Protein AF-A0A9P3IR68-F1 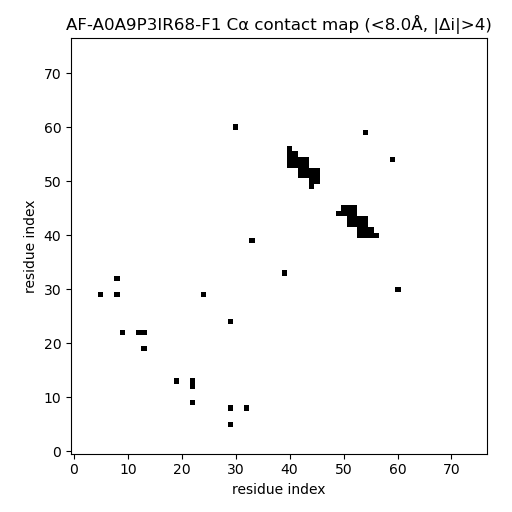(afdb_monomer)

Foldseek 3Di:
DPPVLVVVVVVVVCVVPVPDPDDDDDPVVSLVVLVVCPPPFDFDQPPVVRDTDGDDNVVVNVVSVVVVVVVVVVVPD

Solvent-accessible surface area (backbone atoms only — not comparable to full-atom values): 4902 Å² total; per-residue (Å²): 142,83,64,63,65,62,53,51,50,54,51,52,50,38,71,77,35,78,85,56,90,76,84,84,79,55,73,65,57,55,51,50,52,57,65,69,41,86,81,71,68,49,67,46,75,39,80,91,75,75,39,73,42,80,47,54,72,68,57,52,54,51,52,52,48,53,50,50,51,56,55,60,64,61,76,78,118

Mean predicted aligned error: 11.04 Å

Secondary structure (DSSP, 8-state):
--SHHHHHHHHHHHHH-TT-SS----HHHHHHHHHT-TT---EEEETTTTEEEEPPHHHHHHHHHHHHHHHHHTT--

Nearest PDB structures (foldseek):
  7cnc-assembly1_A  TM=8.888E-01  e=1.073E-04  Homo sapiens
  1wwq-assembly1_A  TM=6.961E-01  e=1.333E-04  Mus musculus
  7o6n-assembly1_A  TM=8.310E-01  e=4.990E-03  Caenorhabditis elegans
  7ejs-assembly1_A  TM=7.778E-01  e=3.529E-02  Caenorhabditis elegans
  6wq2-assembly1_B  TM=4.472E-01  e=1.527E+00  Sulfolobus islandicus filamentous virus

Sequence (77 aa):
MNAELCALFERRLKEMNPGVKNITYDISELYQFMESLPDLTALVLDESICAYVPFDRKRLKELAYQRLSKLAVYNDG

pLDDT: mean 70.82, std 10.69, range [39.91, 86.25]

Structure (mmCIF, N/CA/C/O backbone):
data_AF-A0A9P3IR68-F1
#
_entry.id   AF-A0A9P3IR68-F1
#
loop_
_atom_site.group_PDB
_atom_site.id
_atom_site.type_symbol
_atom_site.label_atom_id
_atom_site.label_alt_id
_atom_site.label_comp_id
_atom_site.label_asym_id
_atom_site.label_entity_id
_atom_site.label_seq_id
_atom_site.pdbx_PDB_ins_code
_atom_site.Cartn_x
_atom_site.Cartn_y
_atom_site.Cartn_z
_atom_site.occupancy
_atom_site.B_iso_or_equiv
_atom_site.auth_seq_id
_atom_site.auth_comp_id
_atom_site.auth_asym_id
_atom_site.auth_atom_id
_atom_site.pdbx_PDB_model_num
ATOM 1 N N . MET A 1 1 ? -1.936 6.858 -13.234 1.00 46.19 1 MET A N 1
ATOM 2 C CA . MET A 1 1 ? -1.659 5.560 -12.580 1.00 46.19 1 MET A CA 1
ATOM 3 C C . MET A 1 1 ? -0.913 5.856 -11.289 1.00 46.19 1 MET A C 1
ATOM 5 O O . MET A 1 1 ? 0.155 6.421 -11.432 1.00 46.19 1 MET A O 1
ATOM 9 N N . ASN A 1 2 ? -1.499 5.669 -10.094 1.00 44.06 2 ASN A N 1
ATOM 10 C CA . ASN A 1 2 ? -0.839 5.612 -8.754 1.00 44.06 2 ASN A CA 1
ATOM 11 C C . ASN A 1 2 ? -1.766 5.994 -7.569 1.00 44.06 2 ASN A C 1
ATOM 13 O O . ASN A 1 2 ? -1.294 6.045 -6.442 1.00 44.06 2 ASN A O 1
ATOM 17 N N . ALA A 1 3 ? -3.066 6.246 -7.779 1.00 53.84 3 ALA A N 1
ATOM 18 C CA . ALA A 1 3 ? -4.026 6.470 -6.680 1.00 53.84 3 ALA A CA 1
ATOM 19 C C . ALA A 1 3 ? -4.825 5.209 -6.278 1.00 53.84 3 ALA A C 1
ATOM 21 O O . ALA A 1 3 ? -5.419 5.164 -5.207 1.00 53.84 3 ALA A O 1
ATOM 22 N N . GLU A 1 4 ? -4.818 4.171 -7.117 1.00 65.69 4 GLU A N 1
ATOM 23 C CA . GLU A 1 4 ? -5.672 2.985 -6.948 1.00 65.69 4 GLU A CA 1
ATOM 24 C C . GLU A 1 4 ? -5.263 2.126 -5.741 1.00 65.69 4 GLU A C 1
ATOM 26 O O . GLU A 1 4 ? -6.117 1.562 -5.072 1.00 65.69 4 GLU A O 1
ATOM 31 N N . LEU A 1 5 ? -3.968 2.054 -5.420 1.00 71.19 5 LEU A N 1
ATOM 32 C CA . LEU A 1 5 ? -3.443 1.198 -4.348 1.00 71.19 5 LEU A CA 1
ATOM 33 C C . LEU A 1 5 ? -3.851 1.677 -2.952 1.00 71.19 5 LEU A C 1
ATOM 35 O O . LEU A 1 5 ? -4.331 0.880 -2.148 1.00 71.19 5 LEU A O 1
ATOM 39 N N . CYS A 1 6 ? -3.699 2.978 -2.683 1.00 72.12 6 CYS A N 1
ATOM 40 C CA . CYS A 1 6 ? -4.130 3.565 -1.414 1.00 72.12 6 CYS A CA 1
ATOM 41 C C . CYS A 1 6 ? -5.654 3.487 -1.278 1.00 72.12 6 CYS A C 1
ATOM 43 O O . CYS A 1 6 ? -6.153 3.069 -0.240 1.00 72.12 6 CYS A O 1
ATOM 45 N N . ALA A 1 7 ? -6.395 3.781 -2.353 1.00 74.56 7 ALA A N 1
ATOM 46 C CA . ALA A 1 7 ? -7.852 3.674 -2.354 1.00 74.56 7 ALA A CA 1
ATOM 47 C C . ALA A 1 7 ? -8.345 2.229 -2.130 1.00 74.56 7 ALA A C 1
ATOM 49 O O . ALA A 1 7 ? -9.339 2.014 -1.432 1.00 74.56 7 ALA A O 1
ATOM 50 N N . LEU A 1 8 ? -7.653 1.230 -2.692 1.00 80.31 8 LEU A N 1
ATOM 51 C CA . LEU A 1 8 ? -7.947 -0.189 -2.476 1.00 80.31 8 LEU A CA 1
ATOM 52 C C .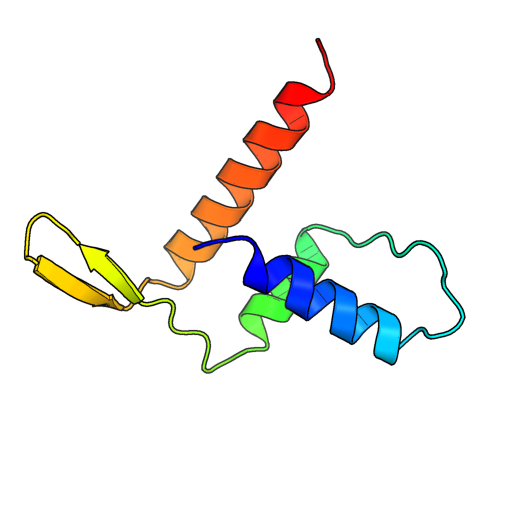 LEU A 1 8 ? -7.718 -0.580 -1.010 1.00 80.31 8 LEU A C 1
ATOM 54 O O . LEU A 1 8 ? -8.566 -1.241 -0.411 1.00 80.31 8 LEU A O 1
ATOM 58 N N . PHE A 1 9 ? -6.599 -0.140 -0.429 1.00 80.44 9 PHE A N 1
ATOM 59 C CA . PHE A 1 9 ? -6.270 -0.403 0.969 1.00 80.44 9 PHE A CA 1
ATOM 60 C C . PHE A 1 9 ? -7.270 0.258 1.926 1.00 80.44 9 PHE A C 1
ATOM 62 O O . PHE A 1 9 ? -7.804 -0.405 2.812 1.00 80.44 9 PHE A O 1
ATOM 69 N N . GLU A 1 10 ? -7.610 1.527 1.697 1.00 78.75 10 GLU A N 1
ATOM 70 C CA . GLU A 1 10 ? -8.586 2.275 2.497 1.00 78.75 10 GLU A CA 1
ATOM 71 C C . GLU A 1 10 ? -9.990 1.668 2.444 1.00 78.75 10 GLU A C 1
ATOM 73 O O . GLU A 1 10 ? -10.686 1.622 3.462 1.00 78.75 10 GLU A O 1
ATOM 78 N N . ARG A 1 11 ? -10.414 1.166 1.277 1.00 82.19 11 ARG A N 1
ATOM 79 C CA . ARG A 1 11 ? -11.678 0.427 1.151 1.00 82.19 11 ARG A CA 1
ATOM 80 C C . ARG A 1 11 ? -11.663 -0.838 1.993 1.00 82.19 11 ARG A C 1
ATOM 82 O O . ARG A 1 11 ? -12.586 -1.040 2.774 1.00 82.19 11 ARG A O 1
ATOM 89 N N . ARG A 1 12 ? -10.599 -1.637 1.890 1.00 81.88 12 ARG A N 1
ATOM 90 C CA . ARG A 1 12 ? -10.475 -2.872 2.671 1.00 81.88 12 ARG A CA 1
ATOM 91 C C . ARG A 1 12 ? -10.457 -2.603 4.174 1.00 81.88 12 ARG A C 1
ATOM 93 O O . ARG A 1 12 ? -11.100 -3.312 4.941 1.00 81.88 12 ARG A O 1
ATOM 100 N N . LEU A 1 13 ? -9.761 -1.548 4.589 1.00 82.44 13 LEU A N 1
ATOM 101 C CA . LEU A 1 13 ? -9.729 -1.101 5.977 1.00 82.44 13 LEU A CA 1
ATOM 102 C C . LEU A 1 13 ? -11.115 -0.679 6.481 1.00 82.44 13 LEU A C 1
ATOM 104 O O . LEU A 1 13 ? -11.473 -1.025 7.607 1.00 82.44 13 LEU A O 1
ATOM 108 N N . LYS A 1 14 ? -11.910 0.017 5.656 1.00 82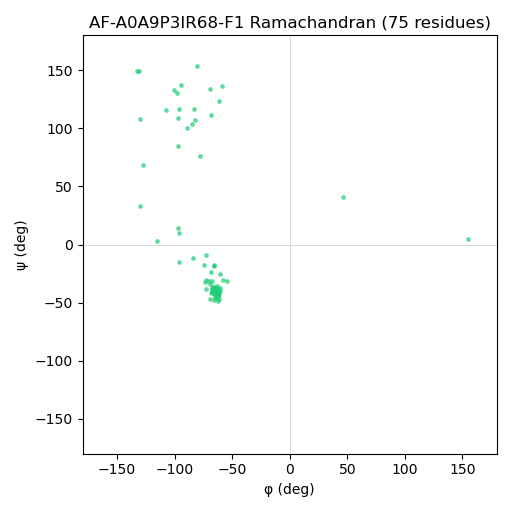.25 14 LYS A N 1
ATOM 109 C CA . LYS A 1 14 ? -13.305 0.370 5.972 1.00 82.25 14 LYS A CA 1
ATOM 110 C C . LYS A 1 14 ? -14.226 -0.843 6.048 1.00 82.25 14 LYS A C 1
ATOM 112 O O . LYS A 1 14 ? -15.102 -0.862 6.904 1.00 82.25 14 LYS A O 1
ATOM 117 N N . GLU A 1 15 ? -14.034 -1.844 5.195 1.00 83.00 15 GLU A N 1
ATOM 118 C CA . GLU A 1 15 ? -14.798 -3.097 5.266 1.00 83.00 15 GLU A CA 1
ATOM 119 C C . GLU A 1 15 ? -14.492 -3.878 6.548 1.00 83.00 15 GLU A C 1
ATOM 121 O O . GLU A 1 15 ? -15.403 -4.416 7.172 1.00 83.00 15 GLU A O 1
ATOM 126 N N . MET A 1 16 ? -13.227 -3.900 6.977 1.00 80.94 16 MET A N 1
ATOM 127 C CA . MET A 1 16 ? -12.831 -4.528 8.241 1.00 80.94 16 MET A CA 1
ATOM 128 C C . MET A 1 16 ? -13.273 -3.721 9.469 1.00 80.94 16 MET A C 1
ATOM 130 O O . MET A 1 16 ? -13.545 -4.305 10.515 1.00 80.94 16 MET A O 1
ATOM 134 N N . ASN A 1 17 ? -13.364 -2.393 9.349 1.00 80.62 17 ASN A N 1
ATOM 135 C CA . ASN A 1 17 ? -13.711 -1.485 10.443 1.00 80.62 17 ASN A CA 1
ATOM 136 C C . ASN A 1 17 ? -14.879 -0.557 10.063 1.00 80.62 17 ASN A C 1
ATOM 138 O O . ASN A 1 17 ? -14.699 0.661 9.967 1.00 80.62 17 ASN A O 1
ATOM 142 N N . PRO A 1 18 ? -16.104 -1.090 9.900 1.00 78.94 18 PRO A N 1
ATOM 143 C CA . PRO A 1 18 ? -17.256 -0.305 9.450 1.00 78.94 18 PRO A CA 1
ATOM 144 C C . PRO A 1 18 ? -17.687 0.785 10.447 1.00 78.94 18 PRO A C 1
ATOM 146 O O . PRO A 1 18 ? -18.400 1.716 10.077 1.00 78.94 18 PRO A O 1
ATOM 149 N N . GLY A 1 19 ? -17.252 0.699 11.710 1.00 78.69 19 GLY A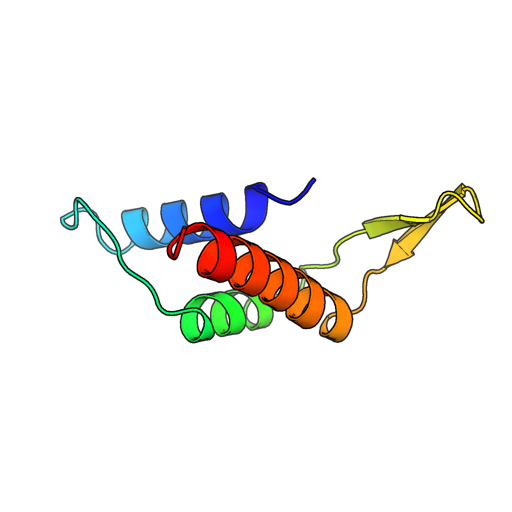 N 1
ATOM 150 C CA . GLY A 1 19 ? -17.524 1.703 12.745 1.00 78.69 19 GLY A CA 1
ATOM 151 C C . GLY A 1 19 ? -16.568 2.903 12.750 1.00 78.69 19 GLY A C 1
ATOM 152 O O . GLY A 1 19 ? -16.839 3.890 13.434 1.00 78.69 19 GLY A O 1
ATOM 153 N N . VAL A 1 20 ? -15.457 2.851 12.007 1.00 77.75 20 VAL A N 1
ATOM 154 C CA . VAL A 1 20 ? -14.418 3.890 12.051 1.00 77.75 20 VAL A CA 1
ATOM 155 C C . VAL A 1 20 ? -14.616 4.876 10.899 1.00 77.75 20 VAL A C 1
ATOM 157 O O . VAL A 1 20 ? -14.372 4.569 9.735 1.00 77.75 20 VAL A O 1
ATOM 160 N N . LYS A 1 21 ? -15.054 6.100 11.226 1.00 70.94 21 LYS A N 1
ATOM 161 C CA . LYS A 1 21 ? -15.274 7.174 10.237 1.00 70.94 21 LYS A CA 1
ATOM 162 C C . LYS A 1 21 ? -13.984 7.676 9.586 1.00 70.94 21 LYS A C 1
ATOM 164 O O . LYS A 1 21 ? -14.007 8.018 8.406 1.00 70.94 21 LYS A O 1
ATOM 169 N N . ASN A 1 22 ? -12.892 7.737 10.347 1.00 68.81 22 ASN A N 1
ATOM 170 C CA . ASN A 1 22 ? -11.607 8.252 9.889 1.00 68.81 22 ASN A CA 1
ATOM 171 C C . ASN A 1 22 ? -10.515 7.241 10.238 1.00 68.81 22 ASN A C 1
ATOM 173 O O . ASN A 1 22 ? -10.203 7.057 11.412 1.00 68.81 22 ASN A O 1
ATOM 177 N N . ILE A 1 23 ? -9.993 6.551 9.226 1.00 75.69 23 ILE A N 1
ATOM 178 C CA . ILE A 1 23 ? -8.992 5.501 9.411 1.00 75.69 23 ILE A CA 1
ATOM 179 C C . ILE A 1 23 ? -7.617 6.117 9.192 1.00 75.69 23 ILE A C 1
ATOM 181 O O . ILE A 1 23 ? -7.308 6.588 8.102 1.00 75.69 23 ILE A O 1
ATOM 185 N N . THR A 1 24 ? -6.808 6.115 10.242 1.00 79.25 24 THR A N 1
ATOM 186 C CA . THR A 1 24 ? -5.379 6.421 10.187 1.00 79.25 24 THR A CA 1
ATOM 187 C C . THR A 1 24 ? -4.609 5.114 10.151 1.00 79.25 24 THR A C 1
ATOM 189 O O . THR A 1 24 ? -4.872 4.237 10.970 1.00 79.25 24 THR A O 1
ATOM 192 N N . TYR A 1 25 ? -3.676 4.996 9.215 1.00 78.94 25 TYR A N 1
ATOM 193 C CA . TYR A 1 25 ? -2.805 3.836 9.057 1.00 78.94 25 TYR A CA 1
ATOM 194 C C . TYR A 1 25 ? -1.360 4.301 8.934 1.00 78.94 25 TYR A C 1
ATOM 196 O O . TYR A 1 25 ? -1.094 5.396 8.427 1.00 78.94 25 TYR A O 1
ATOM 204 N N . ASP A 1 26 ? -0.432 3.470 9.397 1.00 79.69 26 ASP A N 1
ATOM 205 C CA . ASP A 1 26 ? 0.990 3.736 9.213 1.00 79.69 26 ASP A CA 1
ATOM 206 C C . ASP A 1 26 ? 1.447 3.321 7.806 1.00 79.69 26 ASP A C 1
ATOM 208 O O . ASP A 1 26 ? 0.899 2.408 7.177 1.00 79.69 26 ASP A O 1
ATOM 212 N N . ILE A 1 27 ? 2.503 3.963 7.308 1.00 76.94 27 ILE A N 1
ATOM 213 C CA . ILE A 1 27 ? 3.137 3.584 6.040 1.00 76.94 27 ILE A CA 1
ATOM 214 C C . ILE A 1 27 ? 3.622 2.124 6.057 1.00 76.94 27 ILE A C 1
ATOM 216 O O . ILE A 1 27 ? 3.606 1.449 5.027 1.00 76.94 27 ILE A O 1
ATOM 220 N N . SER A 1 28 ? 3.997 1.616 7.232 1.00 80.25 28 SER A N 1
ATOM 221 C CA . SER A 1 28 ? 4.410 0.228 7.434 1.00 80.25 28 SER A CA 1
ATOM 222 C C . SER A 1 28 ? 3.265 -0.753 7.169 1.00 80.25 28 SER A C 1
ATOM 224 O O . SER A 1 28 ? 3.484 -1.784 6.535 1.00 80.25 28 SER A O 1
ATOM 226 N N . GLU A 1 29 ? 2.035 -0.418 7.574 1.00 80.19 29 GLU A N 1
ATOM 227 C CA . GLU A 1 29 ? 0.848 -1.244 7.313 1.00 80.19 29 GLU A CA 1
ATOM 228 C C . GLU A 1 29 ? 0.509 -1.278 5.819 1.00 80.19 29 GLU A C 1
ATOM 230 O O . GLU A 1 29 ? 0.190 -2.338 5.275 1.00 80.19 29 GLU A O 1
ATOM 235 N N . LEU A 1 30 ? 0.660 -0.140 5.130 1.00 79.31 30 LEU A N 1
ATOM 236 C CA . LEU A 1 30 ? 0.505 -0.067 3.678 1.00 79.31 30 LEU A CA 1
ATOM 237 C C . LEU A 1 30 ? 1.546 -0.945 2.963 1.00 79.31 30 LEU A C 1
ATOM 239 O O . LEU A 1 30 ? 1.201 -1.679 2.035 1.00 79.31 30 LEU A O 1
ATOM 243 N N . TYR A 1 31 ? 2.809 -0.918 3.401 1.00 74.81 31 TYR A N 1
ATOM 244 C CA . TYR A 1 31 ? 3.855 -1.778 2.840 1.00 74.81 31 TYR A CA 1
ATOM 245 C C . TYR A 1 31 ? 3.594 -3.258 3.087 1.00 74.81 31 TYR A C 1
ATOM 247 O O . TYR A 1 31 ? 3.755 -4.061 2.168 1.00 74.81 31 TYR A O 1
ATOM 255 N N . GLN A 1 32 ? 3.145 -3.619 4.286 1.00 78.62 32 GLN A N 1
ATOM 256 C CA . GLN A 1 32 ? 2.819 -5.001 4.611 1.00 78.62 32 GLN A CA 1
ATOM 257 C C . GLN A 1 32 ? 1.621 -5.499 3.787 1.00 78.62 32 GLN A C 1
ATOM 259 O O . GLN A 1 32 ? 1.623 -6.636 3.317 1.00 78.62 32 GLN A O 1
ATOM 264 N N . PHE A 1 33 ? 0.632 -4.639 3.526 1.00 78.56 33 PHE A N 1
ATOM 265 C CA . PHE A 1 33 ? -0.467 -4.943 2.612 1.00 78.56 33 PHE A CA 1
ATOM 266 C C . PHE A 1 33 ? 0.019 -5.162 1.174 1.00 78.56 33 PHE A C 1
ATOM 268 O O . PHE A 1 33 ? -0.374 -6.147 0.546 1.00 78.56 33 PHE A O 1
ATOM 275 N N . MET A 1 34 ? 0.917 -4.307 0.675 1.00 75.75 34 MET A N 1
ATOM 276 C CA . MET A 1 34 ? 1.539 -4.475 -0.644 1.00 75.75 34 MET A CA 1
ATOM 277 C C . MET A 1 34 ? 2.329 -5.787 -0.747 1.00 75.75 34 MET A C 1
ATOM 279 O O . MET A 1 34 ? 2.263 -6.455 -1.773 1.00 75.75 34 MET A O 1
ATOM 283 N N . GLU A 1 35 ? 3.047 -6.185 0.306 1.00 72.94 35 GLU A N 1
ATOM 284 C CA . GLU A 1 35 ? 3.754 -7.472 0.355 1.00 72.94 35 GLU A CA 1
ATOM 285 C C . GLU A 1 35 ? 2.807 -8.672 0.458 1.00 72.94 35 GLU A C 1
ATOM 287 O O . GLU A 1 35 ? 3.104 -9.734 -0.087 1.00 72.94 35 GLU A O 1
ATOM 292 N N . SER A 1 36 ? 1.653 -8.498 1.110 1.00 73.31 36 SER A N 1
ATOM 293 C CA . SER A 1 36 ? 0.613 -9.527 1.233 1.00 73.31 36 SER A CA 1
A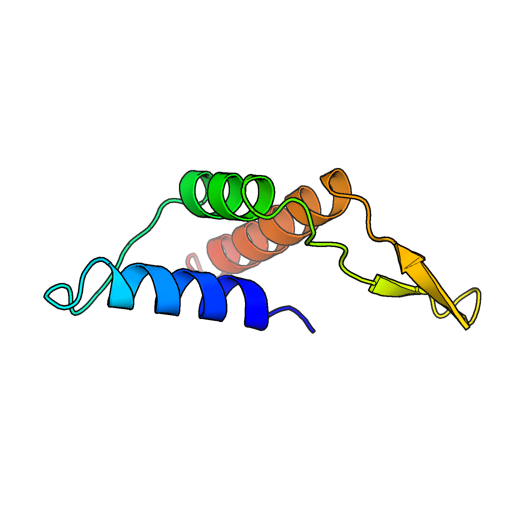TOM 294 C C . SER A 1 36 ? -0.159 -9.793 -0.063 1.00 73.31 36 SER A C 1
ATOM 296 O O . SER A 1 36 ? -0.938 -10.742 -0.113 1.00 73.31 36 SER A O 1
ATOM 298 N N . LEU A 1 37 ? 0.034 -8.968 -1.099 1.00 72.12 37 LEU A N 1
ATOM 299 C CA . LEU A 1 37 ? -0.538 -9.144 -2.433 1.00 72.12 37 LEU A CA 1
ATOM 300 C C . LEU A 1 37 ? 0.506 -9.818 -3.346 1.00 72.12 37 LEU A C 1
ATOM 302 O O . LEU A 1 37 ? 1.236 -9.126 -4.060 1.00 72.12 37 LEU A O 1
ATOM 306 N N . PRO A 1 38 ? 0.609 -11.164 -3.346 1.00 59.62 38 PRO A N 1
ATOM 307 C CA . PRO A 1 38 ? 1.636 -11.891 -4.098 1.00 59.62 38 PRO A CA 1
ATOM 308 C C . PRO A 1 38 ? 1.571 -11.658 -5.616 1.00 59.62 38 PRO A C 1
ATOM 310 O O . PRO A 1 38 ? 2.611 -11.735 -6.273 1.00 59.62 38 PRO A O 1
ATOM 313 N N . ASP A 1 39 ? 0.394 -11.307 -6.141 1.00 58.50 39 ASP A N 1
ATOM 314 C CA . ASP A 1 39 ? 0.113 -11.056 -7.563 1.00 58.50 39 ASP A CA 1
ATOM 315 C C . ASP A 1 39 ? 0.163 -9.574 -7.974 1.00 58.50 39 ASP A C 1
ATOM 317 O O . ASP A 1 39 ? -0.222 -9.216 -9.087 1.00 58.50 39 ASP A O 1
ATOM 321 N N . LEU A 1 40 ? 0.632 -8.668 -7.108 1.00 63.31 40 LEU A N 1
ATOM 322 C CA . LEU A 1 40 ? 0.727 -7.256 -7.474 1.00 63.31 40 LEU A CA 1
ATOM 323 C C . LEU A 1 40 ? 1.951 -6.991 -8.371 1.00 63.31 40 LEU A C 1
ATOM 325 O O . LEU A 1 40 ? 2.968 -6.455 -7.931 1.00 63.31 40 LEU A O 1
ATOM 329 N N . THR A 1 41 ? 1.865 -7.358 -9.649 1.00 56.81 41 THR A N 1
ATOM 330 C CA . THR A 1 41 ? 2.798 -6.899 -10.685 1.00 56.81 41 THR A CA 1
ATOM 331 C C . THR A 1 41 ? 2.266 -5.605 -11.282 1.00 56.81 41 THR A C 1
ATOM 333 O O . THR A 1 41 ? 1.357 -5.619 -12.112 1.00 56.81 41 THR A O 1
ATOM 336 N N . ALA A 1 42 ? 2.808 -4.462 -10.861 1.00 65.62 42 ALA A N 1
ATOM 337 C CA . ALA A 1 42 ? 2.581 -3.229 -11.604 1.00 65.62 42 ALA A CA 1
ATOM 338 C C . ALA A 1 42 ? 3.322 -3.344 -12.944 1.00 65.62 42 ALA A C 1
ATOM 340 O O . ALA A 1 42 ? 4.459 -3.799 -12.986 1.00 65.62 42 ALA A O 1
ATOM 341 N N . LEU A 1 43 ? 2.673 -2.981 -14.044 1.00 65.88 43 LEU A N 1
ATOM 342 C CA . LEU A 1 43 ? 3.303 -2.896 -15.358 1.00 65.88 43 LEU A CA 1
ATOM 343 C C . LEU A 1 43 ? 3.441 -1.417 -15.671 1.00 65.88 43 LEU A C 1
ATOM 345 O O . LEU A 1 43 ? 2.438 -0.706 -15.757 1.00 65.88 43 LEU A O 1
ATOM 349 N N . VAL A 1 44 ? 4.676 -0.943 -15.791 1.00 69.25 44 VAL A N 1
ATOM 350 C CA . VAL A 1 44 ? 4.926 0.438 -16.204 1.00 69.25 44 VAL A CA 1
ATOM 351 C C . VAL A 1 44 ? 5.300 0.424 -17.671 1.00 69.25 44 VAL A C 1
ATOM 353 O O . VAL A 1 44 ? 6.094 -0.405 -18.114 1.00 69.25 44 VAL A O 1
ATOM 356 N N . LEU A 1 45 ? 4.667 1.319 -18.425 1.00 75.56 45 LEU A N 1
ATOM 357 C CA . LEU A 1 45 ? 5.038 1.567 -19.804 1.00 75.56 45 LEU A CA 1
ATOM 358 C C . LEU A 1 45 ? 6.411 2.237 -19.797 1.00 75.56 45 LEU A C 1
ATOM 360 O O . LEU A 1 45 ? 6.545 3.370 -19.336 1.00 75.56 45 LEU A O 1
ATOM 364 N N . ASP A 1 46 ? 7.420 1.523 -20.279 1.00 79.38 46 ASP A N 1
ATOM 365 C CA . ASP A 1 46 ? 8.711 2.118 -20.579 1.00 79.38 46 ASP A CA 1
ATOM 366 C C . ASP A 1 46 ? 8.633 2.701 -21.991 1.00 79.38 46 ASP A C 1
ATOM 368 O O . ASP A 1 46 ? 8.623 1.973 -22.985 1.00 79.38 46 ASP A O 1
ATOM 372 N N . GLU A 1 47 ? 8.514 4.026 -22.068 1.00 81.25 47 GLU A N 1
ATOM 373 C CA . GLU A 1 47 ? 8.405 4.769 -23.330 1.00 81.25 47 GLU A CA 1
ATOM 374 C C . GLU A 1 47 ? 9.681 4.672 -24.179 1.00 81.25 47 GLU A C 1
ATOM 376 O O . GLU A 1 47 ? 9.629 4.882 -25.387 1.00 81.25 47 GLU A O 1
ATOM 381 N N . SER A 1 48 ? 10.817 4.304 -23.580 1.00 82.50 48 SER A N 1
ATOM 382 C CA . SER A 1 48 ? 12.095 4.154 -24.288 1.00 82.50 48 SER A CA 1
ATOM 383 C C . SER A 1 48 ? 12.117 2.895 -25.150 1.00 82.50 48 SER A C 1
ATOM 385 O O . SER A 1 48 ? 12.763 2.869 -26.195 1.00 82.50 48 SER A O 1
ATOM 387 N N . ILE A 1 49 ? 11.420 1.845 -24.706 1.00 86.25 49 ILE A N 1
ATOM 388 C CA . ILE A 1 49 ? 11.324 0.558 -25.411 1.00 86.25 49 ILE A CA 1
ATOM 389 C C . ILE A 1 49 ? 9.901 0.243 -25.890 1.00 86.25 49 ILE A C 1
ATOM 391 O O . ILE A 1 49 ? 9.671 -0.829 -26.446 1.00 86.25 49 ILE A O 1
ATOM 395 N N . CYS A 1 50 ? 8.951 1.161 -25.677 1.00 84.62 50 CYS A N 1
ATOM 396 C CA . CYS A 1 50 ? 7.523 1.005 -25.967 1.00 84.62 50 CYS A CA 1
ATOM 397 C C . CYS A 1 50 ? 6.948 -0.335 -25.474 1.00 84.62 50 CYS A C 1
ATOM 399 O O . CYS A 1 50 ? 6.161 -0.978 -26.170 1.00 84.62 50 CYS A O 1
ATOM 401 N N . ALA A 1 51 ? 7.349 -0.770 -24.278 1.00 82.50 51 ALA A N 1
ATOM 402 C CA . ALA A 1 51 ? 6.947 -2.056 -23.722 1.00 82.50 51 ALA A CA 1
ATOM 403 C C . ALA A 1 51 ? 6.489 -1.924 -22.269 1.00 82.50 51 ALA A C 1
ATOM 405 O O . ALA A 1 51 ? 6.969 -1.083 -21.509 1.00 82.50 51 ALA A O 1
ATOM 406 N N . TYR A 1 52 ? 5.560 -2.794 -21.880 1.00 76.69 52 TYR A N 1
ATOM 407 C CA . TYR A 1 52 ? 5.147 -2.939 -20.492 1.00 76.69 52 TYR A CA 1
ATOM 408 C C . TYR A 1 52 ? 6.145 -3.831 -19.770 1.00 76.69 52 TYR A C 1
ATOM 410 O O . TYR A 1 52 ? 6.175 -5.043 -19.985 1.00 76.69 52 TYR A O 1
ATOM 418 N N . VAL A 1 53 ? 6.965 -3.224 -18.919 1.00 75.56 53 VAL A N 1
ATOM 419 C CA . VAL 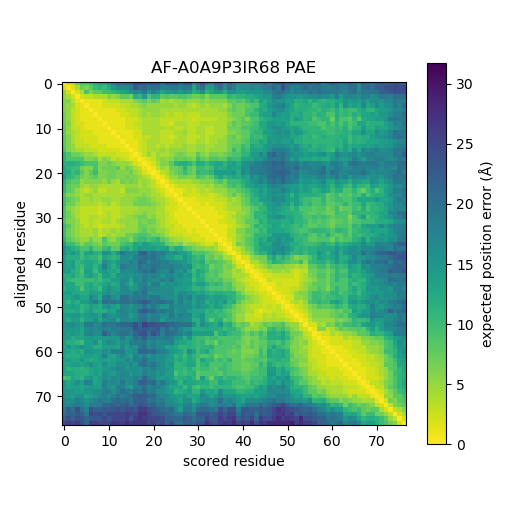A 1 53 ? 7.936 -3.959 -18.113 1.00 75.56 53 VAL A CA 1
ATOM 420 C C . VAL A 1 53 ? 7.347 -4.280 -16.740 1.00 75.56 53 VAL A C 1
ATOM 422 O O . VAL A 1 53 ? 6.686 -3.421 -16.141 1.00 75.56 53 VAL A O 1
ATOM 425 N N . PRO A 1 54 ? 7.558 -5.506 -16.226 1.00 70.56 54 PRO A N 1
ATOM 426 C CA . PRO A 1 54 ? 7.172 -5.851 -14.867 1.00 70.56 54 PRO A CA 1
ATOM 427 C C . PRO A 1 54 ? 7.938 -4.959 -13.891 1.00 70.56 54 PRO A C 1
ATOM 429 O O . PRO A 1 54 ? 9.164 -4.874 -13.916 1.00 70.56 54 PRO A O 1
ATOM 432 N N . PHE A 1 55 ? 7.198 -4.247 -13.052 1.00 67.25 55 PHE A N 1
ATOM 433 C CA . PHE A 1 55 ? 7.750 -3.304 -12.098 1.00 67.25 55 PHE A CA 1
ATOM 434 C C . PHE A 1 55 ? 8.206 -4.059 -10.848 1.00 67.25 55 PHE A C 1
ATOM 436 O O . PHE A 1 55 ? 7.402 -4.668 -10.139 1.00 67.25 55 PHE A O 1
ATOM 443 N N . ASP A 1 56 ? 9.509 -4.020 -10.577 1.00 67.12 56 ASP A N 1
ATOM 444 C CA . ASP A 1 56 ? 10.115 -4.681 -9.425 1.00 67.12 56 ASP A CA 1
ATOM 445 C C . ASP A 1 56 ? 9.528 -4.196 -8.090 1.00 67.12 56 ASP A C 1
ATOM 447 O O . ASP A 1 56 ? 9.409 -2.993 -7.829 1.00 67.12 56 ASP A O 1
ATOM 451 N N . ARG A 1 57 ? 9.254 -5.139 -7.178 1.00 64.25 57 ARG A N 1
ATOM 452 C CA . ARG A 1 57 ? 8.685 -4.867 -5.839 1.00 64.25 57 ARG A CA 1
ATOM 453 C C . ARG A 1 57 ? 9.504 -3.847 -5.040 1.00 64.25 57 ARG A C 1
ATOM 455 O O . ARG A 1 57 ? 8.956 -3.069 -4.263 1.00 64.25 57 ARG A O 1
ATOM 462 N N . LYS A 1 58 ? 10.822 -3.819 -5.256 1.00 66.50 58 LYS A N 1
ATOM 463 C CA . LYS A 1 58 ? 11.746 -2.874 -4.614 1.00 66.50 58 LYS A CA 1
ATOM 464 C C . LYS A 1 58 ? 11.521 -1.432 -5.091 1.00 66.50 58 LYS A C 1
ATOM 466 O O . LYS A 1 58 ? 11.449 -0.526 -4.265 1.00 66.50 58 LYS A O 1
ATOM 471 N N . ARG A 1 59 ? 11.299 -1.242 -6.397 1.00 65.38 59 ARG A N 1
ATOM 472 C CA . ARG A 1 59 ? 10.979 0.066 -6.991 1.00 65.38 59 ARG A CA 1
ATOM 473 C C . ARG A 1 59 ? 9.612 0.579 -6.561 1.00 65.38 59 ARG A C 1
ATOM 475 O O . ARG A 1 59 ? 9.427 1.784 -6.434 1.00 65.38 59 ARG A O 1
ATOM 482 N N . LEU A 1 60 ? 8.664 -0.320 -6.304 1.00 69.44 60 LEU A N 1
ATOM 483 C CA . LEU A 1 60 ? 7.325 0.035 -5.829 1.00 69.44 60 LEU A CA 1
ATOM 484 C C . LEU A 1 60 ? 7.374 0.649 -4.418 1.00 69.44 60 LEU A C 1
ATOM 486 O O . LEU A 1 60 ? 6.751 1.684 -4.179 1.00 69.44 60 LEU A O 1
ATOM 490 N N . LYS A 1 61 ? 8.204 0.083 -3.528 1.00 67.75 61 LYS A N 1
ATOM 491 C CA . LYS A 1 61 ? 8.484 0.654 -2.198 1.00 67.75 61 LYS A CA 1
ATOM 492 C C . LYS A 1 61 ? 9.168 2.022 -2.289 1.00 67.75 61 LYS A C 1
ATOM 494 O O . LYS A 1 61 ? 8.750 2.952 -1.606 1.00 67.75 61 LYS A O 1
ATOM 499 N N . GLU A 1 62 ? 10.162 2.184 -3.163 1.00 71.56 62 GLU A N 1
ATOM 500 C CA . GLU A 1 62 ? 10.818 3.485 -3.382 1.00 71.56 62 GLU A CA 1
ATOM 501 C C . GLU A 1 62 ? 9.860 4.544 -3.941 1.00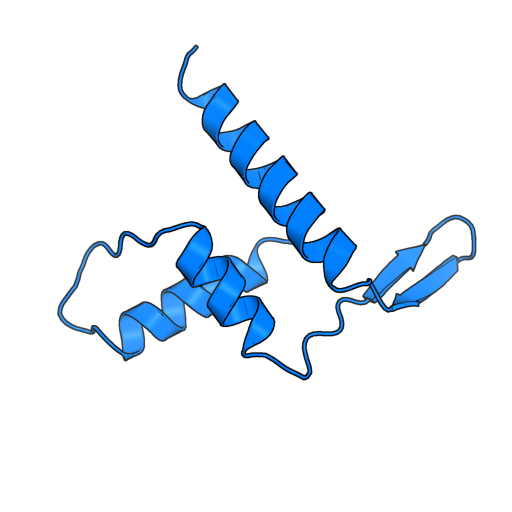 71.56 62 GLU A C 1
ATOM 503 O O . GLU A 1 62 ? 9.895 5.691 -3.501 1.00 71.56 62 GLU A O 1
ATOM 508 N N . LEU A 1 63 ? 8.974 4.178 -4.871 1.00 72.44 63 LEU A N 1
ATOM 509 C CA . LEU A 1 63 ? 8.009 5.109 -5.458 1.00 72.44 63 LEU A CA 1
ATOM 510 C C . LEU A 1 63 ? 6.961 5.565 -4.432 1.00 72.44 63 LEU A C 1
ATOM 512 O O . LEU A 1 63 ? 6.610 6.746 -4.385 1.00 72.44 63 LEU A O 1
ATOM 516 N N . ALA A 1 64 ? 6.488 4.639 -3.593 1.00 68.44 64 ALA A N 1
ATOM 517 C CA . ALA A 1 64 ? 5.592 4.937 -2.481 1.00 68.44 64 ALA A CA 1
ATOM 518 C C . ALA A 1 64 ? 6.271 5.847 -1.444 1.00 68.44 64 ALA A C 1
ATOM 520 O O . ALA A 1 64 ? 5.695 6.867 -1.058 1.00 68.44 64 ALA A O 1
ATOM 521 N N . TYR A 1 65 ? 7.526 5.561 -1.083 1.00 72.94 65 TYR A N 1
ATOM 522 C CA . TYR A 1 65 ? 8.318 6.414 -0.198 1.00 72.94 65 TYR A CA 1
ATOM 523 C C . TYR A 1 65 ? 8.534 7.816 -0.782 1.00 72.94 65 TYR A C 1
ATOM 525 O O . TYR A 1 65 ? 8.302 8.810 -0.101 1.00 72.94 65 TYR A O 1
ATOM 533 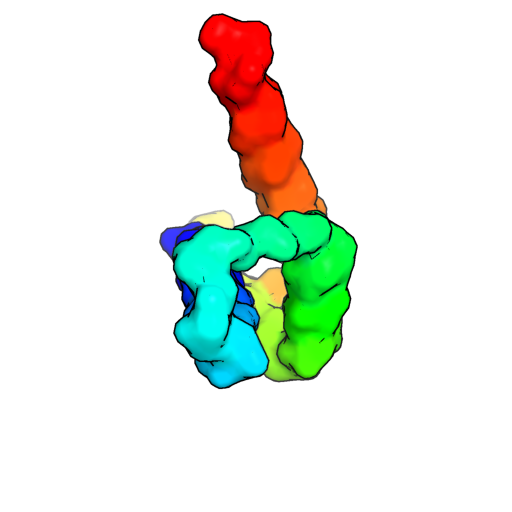N N . GLN A 1 66 ? 8.911 7.929 -2.061 1.00 71.81 66 GLN A N 1
ATOM 534 C CA . GLN A 1 66 ? 9.084 9.224 -2.730 1.00 71.81 66 GLN A CA 1
ATOM 535 C C . GLN A 1 66 ? 7.789 10.041 -2.766 1.00 71.81 66 GLN A C 1
ATOM 537 O O . GLN A 1 66 ? 7.823 11.265 -2.625 1.00 71.81 66 GLN A O 1
ATOM 542 N N . ARG A 1 67 ? 6.638 9.386 -2.957 1.00 69.62 67 ARG A N 1
ATOM 543 C CA . ARG A 1 67 ? 5.329 10.047 -2.907 1.00 69.62 67 ARG A CA 1
ATOM 544 C C . ARG A 1 67 ? 5.015 10.567 -1.512 1.00 69.62 67 ARG A C 1
ATOM 546 O O . ARG A 1 67 ? 4.631 11.725 -1.389 1.00 69.62 67 ARG A O 1
ATOM 553 N N . LEU A 1 68 ? 5.210 9.743 -0.488 1.00 66.56 68 LEU A N 1
ATOM 554 C CA . LEU A 1 68 ? 4.937 10.117 0.899 1.00 66.56 68 LEU A CA 1
ATOM 555 C C . LEU A 1 68 ? 5.909 11.191 1.396 1.00 66.56 68 LEU A C 1
ATOM 557 O O . LEU A 1 68 ? 5.477 12.142 2.035 1.00 66.56 68 LEU A O 1
ATOM 561 N N . SER A 1 69 ? 7.178 11.133 0.990 1.00 69.31 69 SER A N 1
ATOM 562 C CA . SER A 1 69 ? 8.156 12.197 1.232 1.00 69.31 69 SER A CA 1
ATOM 563 C C . SER A 1 69 ? 7.745 13.517 0.564 1.00 69.31 69 SER A C 1
ATOM 565 O O . SER A 1 69 ? 7.778 14.557 1.214 1.00 69.31 69 SER A O 1
ATOM 567 N N . LYS A 1 70 ? 7.262 13.497 -0.688 1.00 65.31 70 LYS A N 1
ATOM 568 C CA . LYS A 1 70 ? 6.726 14.704 -1.349 1.00 65.31 70 LYS A CA 1
ATOM 569 C C . LYS A 1 70 ? 5.488 15.279 -0.656 1.00 65.31 70 LYS A C 1
ATOM 571 O O . LYS A 1 70 ? 5.332 16.493 -0.639 1.00 65.31 70 LYS A O 1
ATOM 576 N N . LEU A 1 71 ? 4.612 14.432 -0.113 1.00 60.78 71 LEU A N 1
ATOM 577 C CA . LEU A 1 71 ? 3.428 14.874 0.632 1.00 60.78 71 LEU A CA 1
ATOM 578 C C . LEU A 1 71 ? 3.796 15.439 2.009 1.00 60.78 71 LEU A C 1
ATOM 580 O O . LEU A 1 71 ? 3.224 16.442 2.418 1.00 60.78 71 LEU A O 1
ATOM 584 N N . ALA A 1 72 ? 4.779 14.844 2.688 1.00 59.06 72 ALA A N 1
ATOM 585 C CA . ALA A 1 72 ? 5.280 15.339 3.966 1.00 59.06 72 ALA A CA 1
ATOM 586 C C . ALA A 1 72 ? 5.957 16.713 3.826 1.00 59.06 72 ALA A C 1
ATOM 588 O O . ALA A 1 72 ? 5.742 17.584 4.659 1.00 59.06 72 ALA A O 1
ATOM 589 N N . VAL A 1 73 ? 6.710 16.940 2.743 1.00 56.16 73 VAL A N 1
ATOM 590 C CA . VAL A 1 73 ? 7.351 18.240 2.460 1.00 56.16 73 VAL A CA 1
ATOM 591 C C . VAL A 1 73 ? 6.331 19.338 2.113 1.00 56.16 73 VAL A C 1
ATOM 593 O O . VAL A 1 73 ? 6.616 20.512 2.314 1.00 56.16 73 VAL A O 1
ATOM 596 N N . TYR A 1 74 ? 5.132 18.996 1.631 1.00 47.38 7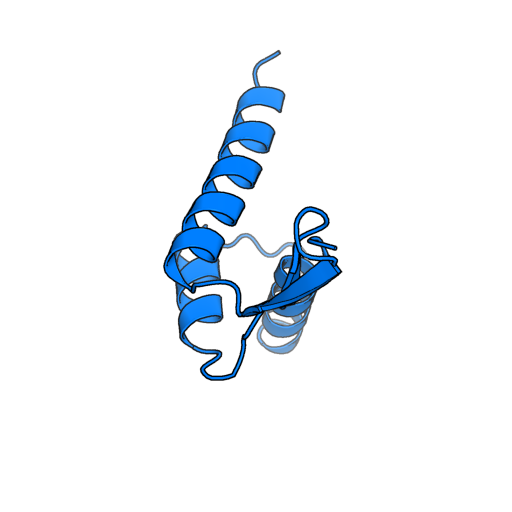4 TYR A N 1
ATOM 597 C CA . TYR A 1 74 ? 4.085 19.985 1.337 1.00 47.38 74 TYR A CA 1
ATOM 598 C C . TYR A 1 74 ? 3.401 20.550 2.596 1.00 47.38 74 TYR A C 1
ATOM 600 O O . TYR A 1 74 ? 2.760 21.591 2.518 1.00 47.38 74 TYR A O 1
ATOM 608 N N . ASN A 1 75 ? 3.523 19.898 3.756 1.00 48.44 75 ASN A N 1
ATOM 609 C CA . ASN A 1 75 ? 2.772 20.276 4.959 1.00 48.44 75 ASN A CA 1
ATOM 610 C C . ASN A 1 75 ? 3.556 21.171 5.943 1.00 48.44 75 ASN A C 1
ATOM 612 O O . ASN A 1 75 ? 3.125 21.320 7.084 1.00 48.44 75 ASN A O 1
ATOM 616 N N . ASP A 1 76 ? 4.685 21.746 5.509 1.00 39.91 76 ASP A N 1
ATOM 617 C CA . ASP A 1 76 ? 5.571 22.613 6.311 1.00 39.91 76 ASP A CA 1
ATOM 618 C C . ASP A 1 76 ? 5.914 23.937 5.581 1.00 39.91 76 ASP A C 1
ATOM 620 O O . ASP A 1 76 ? 7.026 24.453 5.679 1.00 39.91 76 ASP A O 1
ATOM 624 N N . GLY A 1 77 ? 4.975 24.472 4.787 1.00 40.03 77 GLY A N 1
ATOM 625 C CA . GLY A 1 77 ? 5.119 25.735 4.046 1.00 40.03 77 GLY A CA 1
ATOM 626 C C . GLY A 1 77 ? 3.912 26.647 4.180 1.00 40.03 77 GLY A C 1
ATOM 627 O O . GLY A 1 77 ? 2.778 26.128 4.078 1.00 40.03 77 GLY A O 1
#

Radius of gyration: 14.75 Å; Cα contacts (8 Å, |Δi|>4): 33; chains: 1; bounding box: 30×38×39 Å